Protein AF-A0A177NAF3-F1 (afdb_monomer_lite)

Organism: NCBI:txid980561

Radius of gyration: 15.62 Å; chains: 1; bounding box: 46×26×46 Å

Structure (mmCIF, N/CA/C/O backbone):
data_AF-A0A177NAF3-F1
#
_entry.id   AF-A0A177NAF3-F1
#
loop_
_atom_site.group_PDB
_atom_site.id
_atom_site.type_symbol
_atom_site.label_atom_id
_atom_site.label_alt_id
_atom_site.label_comp_id
_atom_site.label_asym_id
_atom_site.label_entity_id
_atom_site.label_seq_id
_atom_site.pdbx_PDB_ins_code
_atom_site.Cartn_x
_atom_site.Cartn_y
_atom_site.Cartn_z
_atom_site.occupancy
_atom_site.B_iso_or_equiv
_atom_site.auth_seq_id
_atom_site.auth_comp_id
_atom_site.auth_asym_id
_atom_site.auth_atom_id
_atom_site.pdbx_PDB_model_num
ATOM 1 N N . MET A 1 1 ? -26.799 -13.922 18.624 1.00 43.75 1 MET A N 1
ATOM 2 C CA . MET A 1 1 ? -26.247 -13.806 17.255 1.00 43.75 1 MET A CA 1
ATOM 3 C C . MET A 1 1 ? -24.769 -13.451 17.361 1.00 43.75 1 MET A C 1
ATOM 5 O O . MET A 1 1 ? -24.466 -12.420 17.942 1.00 43.75 1 MET A O 1
ATOM 9 N N . LYS A 1 2 ? -23.847 -14.305 16.899 1.00 37.84 2 LYS A N 1
ATOM 10 C CA . LYS A 1 2 ? -22.406 -13.992 16.862 1.00 37.84 2 LYS A CA 1
ATOM 11 C C . LYS A 1 2 ? -22.010 -13.768 15.408 1.00 37.84 2 LYS A C 1
ATOM 13 O O . LYS A 1 2 ? -21.966 -14.722 14.639 1.00 37.84 2 LYS A O 1
ATOM 18 N N . ILE A 1 3 ? -21.755 -12.519 15.029 1.00 45.72 3 ILE A N 1
ATOM 19 C CA . ILE A 1 3 ? -21.150 -12.209 13.734 1.00 45.72 3 ILE A CA 1
ATOM 20 C C . ILE A 1 3 ? -19.654 -12.469 13.910 1.00 45.72 3 ILE A C 1
ATOM 22 O O . ILE A 1 3 ? -18.934 -11.647 14.470 1.00 45.72 3 ILE A O 1
ATOM 26 N N . ALA A 1 4 ? -19.185 -13.650 13.516 1.00 45.97 4 ALA A N 1
ATOM 27 C CA . ALA A 1 4 ? -17.756 -13.883 13.381 1.00 45.97 4 ALA A CA 1
ATOM 28 C C . ALA A 1 4 ? -17.287 -13.116 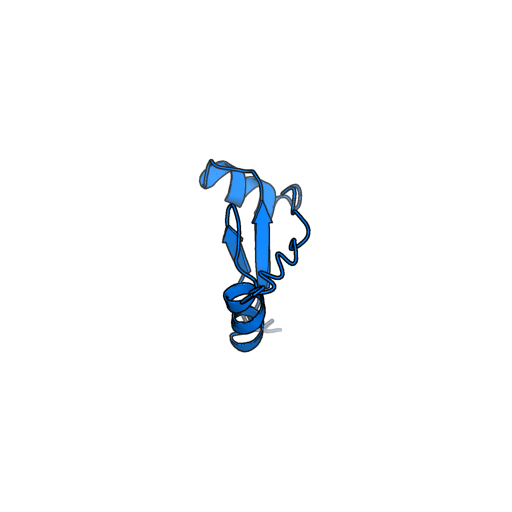12.137 1.00 45.97 4 ALA A C 1
ATOM 30 O O . ALA A 1 4 ? -17.398 -13.606 11.015 1.00 45.97 4 ALA A O 1
ATOM 31 N N . VAL A 1 5 ? -16.807 -11.884 12.319 1.00 54.94 5 VAL A N 1
ATOM 32 C CA . VAL A 1 5 ? -16.111 -11.171 11.245 1.00 54.94 5 VAL A CA 1
ATOM 33 C C . VAL A 1 5 ? -14.739 -11.816 11.099 1.00 54.94 5 VAL A C 1
ATOM 35 O O . VAL A 1 5 ? -13.812 -11.534 11.857 1.00 54.94 5 VAL A O 1
ATOM 38 N N . ALA A 1 6 ? -14.601 -12.712 10.126 1.00 48.09 6 ALA A N 1
ATOM 39 C CA . ALA A 1 6 ? -13.290 -13.141 9.673 1.00 48.09 6 ALA A CA 1
ATOM 40 C C . ALA A 1 6 ? -12.596 -11.923 9.041 1.00 48.09 6 ALA A C 1
ATOM 42 O O . ALA A 1 6 ? -12.996 -11.445 7.980 1.00 48.09 6 ALA A O 1
ATOM 43 N N . SER A 1 7 ? -11.574 -11.390 9.712 1.00 58.25 7 SER A N 1
ATOM 44 C CA . SER A 1 7 ? -10.711 -10.327 9.188 1.00 58.25 7 SER A CA 1
ATOM 45 C C . SER A 1 7 ? -9.929 -10.849 7.972 1.00 58.25 7 SER A C 1
ATOM 47 O O . SER A 1 7 ? -8.811 -11.341 8.089 1.00 58.25 7 SER A O 1
ATOM 49 N N . GLN A 1 8 ? -10.546 -10.817 6.788 1.00 61.53 8 GLN A N 1
ATOM 50 C CA . GLN A 1 8 ? -9.934 -11.260 5.524 1.00 61.53 8 GLN A CA 1
ATOM 51 C C . GLN A 1 8 ? -9.562 -10.089 4.595 1.00 61.53 8 GLN A C 1
ATOM 53 O O . GLN A 1 8 ? -9.103 -10.296 3.476 1.00 61.53 8 GLN A O 1
ATOM 58 N N . ASN A 1 9 ? -9.698 -8.839 5.050 1.00 74.12 9 ASN A N 1
ATOM 59 C CA . ASN A 1 9 ? -9.539 -7.646 4.211 1.00 74.12 9 ASN A CA 1
ATOM 60 C C . ASN A 1 9 ? -8.135 -7.027 4.289 1.00 74.12 9 ASN A C 1
ATOM 62 O O . ASN A 1 9 ? -7.996 -5.818 4.479 1.00 74.12 9 ASN A O 1
ATOM 66 N N . ARG A 1 10 ? -7.076 -7.831 4.134 1.00 87.00 10 ARG A N 1
ATOM 67 C CA . ARG A 1 10 ? -5.709 -7.285 4.111 1.00 87.00 10 ARG A CA 1
ATOM 68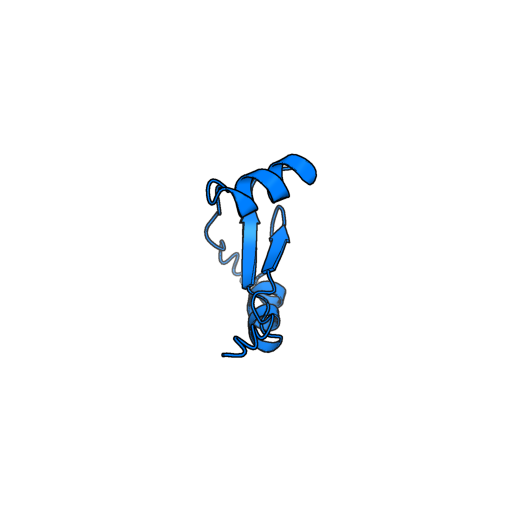 C C . ARG A 1 10 ? -5.464 -6.530 2.808 1.00 87.00 10 ARG A C 1
ATOM 70 O O . ARG A 1 10 ? -5.748 -7.037 1.721 1.00 87.00 10 ARG A O 1
ATOM 77 N N . LYS A 1 11 ? -4.914 -5.321 2.907 1.00 88.88 11 LYS A N 1
ATOM 78 C CA . LYS A 1 11 ? -4.510 -4.514 1.753 1.00 88.88 11 LYS A CA 1
ATOM 79 C C . LYS A 1 11 ? -3.091 -3.998 1.945 1.00 88.88 11 LYS A C 1
ATOM 81 O O . LYS A 1 11 ? -2.714 -3.660 3.060 1.00 88.88 11 LYS A O 1
ATOM 86 N N . GLN A 1 12 ? -2.328 -3.949 0.860 1.00 90.06 12 GLN A N 1
ATOM 87 C CA . GLN A 1 12 ? -0.997 -3.350 0.829 1.00 90.06 12 GLN A CA 1
ATOM 88 C C . GLN A 1 12 ? -1.085 -2.060 0.023 1.00 90.06 12 GLN A C 1
ATOM 90 O O . GLN A 1 12 ? -1.352 -2.122 -1.176 1.00 90.06 12 GLN A O 1
ATOM 95 N N . ILE A 1 13 ? -0.871 -0.918 0.676 1.00 91.25 13 ILE A N 1
ATOM 96 C CA . ILE A 1 13 ? -0.872 0.403 0.038 1.00 91.25 13 ILE A CA 1
ATOM 97 C C . ILE A 1 13 ? 0.583 0.836 -0.188 1.00 91.25 13 ILE A C 1
ATOM 99 O O . ILE A 1 13 ? 1.408 0.680 0.710 1.00 91.25 13 ILE A O 1
ATOM 103 N N . THR A 1 14 ? 0.915 1.311 -1.389 1.00 89.81 14 THR A N 1
ATOM 104 C CA . THR A 1 14 ? 2.270 1.762 -1.768 1.00 89.81 14 THR A CA 1
ATOM 105 C C . THR A 1 14 ? 2.214 2.880 -2.814 1.00 89.81 14 THR A C 1
ATOM 107 O O . THR A 1 14 ? 1.191 3.059 -3.476 1.00 89.81 14 THR A O 1
ATOM 110 N N . GLY A 1 15 ? 3.316 3.617 -2.972 1.00 88.06 15 GLY A N 1
ATOM 111 C CA . GLY A 1 15 ? 3.486 4.644 -4.006 1.00 88.06 15 GLY A CA 1
ATOM 112 C C . GLY A 1 15 ? 3.591 4.077 -5.427 1.00 88.06 15 GLY A C 1
ATOM 113 O O . GLY A 1 15 ? 3.108 4.675 -6.389 1.00 88.06 15 GLY A O 1
ATOM 114 N N . ASP A 1 16 ? 4.197 2.894 -5.540 1.00 85.69 16 ASP A N 1
ATOM 115 C CA . ASP A 1 16 ? 4.339 2.126 -6.775 1.00 85.69 16 ASP A CA 1
ATOM 116 C C . ASP A 1 16 ? 4.524 0.629 -6.467 1.00 85.69 16 ASP A C 1
ATOM 118 O O . ASP A 1 16 ? 4.895 0.255 -5.344 1.00 85.69 16 ASP A O 1
ATOM 122 N N . MET A 1 17 ? 4.231 -0.245 -7.433 1.00 86.88 17 MET A N 1
ATOM 123 C CA . MET A 1 17 ? 4.361 -1.691 -7.264 1.00 86.88 17 MET A CA 1
ATOM 124 C C . MET A 1 17 ? 4.726 -2.412 -8.564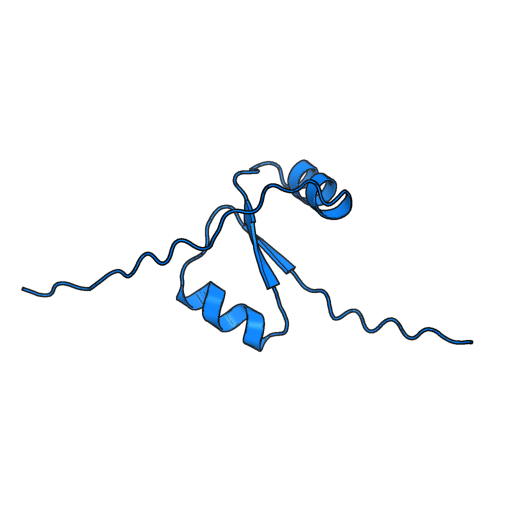 1.00 86.88 17 MET A C 1
ATOM 126 O O . MET A 1 17 ? 4.007 -2.346 -9.554 1.00 86.88 17 MET A O 1
ATOM 130 N N . GLY A 1 18 ? 5.782 -3.228 -8.515 1.00 86.44 18 GLY A N 1
ATOM 131 C CA . GLY A 1 18 ? 6.153 -4.100 -9.629 1.00 86.44 18 GLY A CA 1
ATOM 132 C C . GLY A 1 18 ? 5.154 -5.240 -9.886 1.00 86.44 18 GLY A C 1
ATOM 133 O O . GLY A 1 18 ? 4.535 -5.787 -8.965 1.00 86.44 18 GLY A O 1
ATOM 134 N N . THR A 1 19 ? 5.072 -5.679 -11.145 1.00 85.62 19 THR A N 1
ATOM 135 C CA . THR A 1 19 ? 4.150 -6.730 -11.630 1.00 85.62 19 THR A CA 1
ATOM 136 C C . THR A 1 19 ? 4.274 -8.057 -10.872 1.00 85.62 19 THR A C 1
ATOM 138 O O . THR A 1 19 ? 3.269 -8.712 -10.584 1.00 85.62 19 THR A O 1
ATOM 141 N N . GLY A 1 20 ? 5.490 -8.443 -10.474 1.00 88.62 20 GLY A N 1
ATOM 142 C CA . GLY A 1 20 ? 5.730 -9.648 -9.678 1.00 88.62 20 GLY A CA 1
ATOM 143 C C . GLY A 1 20 ? 5.106 -9.592 -8.278 1.00 88.62 20 GLY A C 1
ATOM 144 O O . GLY A 1 20 ? 4.591 -10.600 -7.793 1.00 88.62 20 GLY A O 1
ATOM 145 N N . LEU A 1 21 ? 5.108 -8.424 -7.626 1.00 88.69 21 LEU A N 1
ATOM 146 C CA . LEU A 1 21 ? 4.489 -8.255 -6.309 1.00 88.69 21 LEU A CA 1
ATOM 147 C C . LEU A 1 21 ? 2.960 -8.195 -6.422 1.00 88.69 21 LEU A C 1
ATOM 149 O O . LEU A 1 21 ? 2.279 -8.895 -5.670 1.00 88.69 21 LEU A O 1
ATOM 153 N N . ILE A 1 22 ? 2.436 -7.481 -7.425 1.00 89.38 22 ILE A N 1
ATOM 154 C CA . ILE A 1 22 ? 0.996 -7.439 -7.745 1.00 89.38 22 ILE A CA 1
ATOM 155 C C . ILE A 1 22 ? 0.444 -8.852 -7.964 1.00 89.38 22 ILE A C 1
ATOM 157 O O . ILE A 1 22 ? -0.636 -9.173 -7.479 1.00 89.38 22 ILE A O 1
ATOM 161 N N . ARG A 1 23 ? 1.201 -9.725 -8.641 1.00 90.06 23 ARG A N 1
ATOM 162 C CA . ARG A 1 23 ? 0.817 -11.123 -8.887 1.00 90.06 23 ARG A CA 1
ATOM 163 C C . ARG A 1 23 ? 0.819 -11.992 -7.621 1.00 90.06 23 ARG A C 1
ATOM 165 O O . ARG A 1 23 ? -0.009 -12.892 -7.509 1.00 90.06 23 ARG A O 1
ATOM 172 N N . ARG A 1 24 ? 1.740 -11.761 -6.679 1.00 90.81 24 ARG A N 1
ATOM 173 C CA . ARG A 1 24 ? 1.900 -12.599 -5.470 1.00 90.81 24 ARG A CA 1
ATOM 174 C C . ARG A 1 24 ? 0.967 -12.214 -4.322 1.00 90.81 24 ARG A C 1
ATOM 176 O O . ARG A 1 24 ? 0.587 -13.082 -3.543 1.00 90.81 24 ARG A O 1
ATOM 183 N N . LEU A 1 25 ? 0.596 -10.941 -4.188 1.00 91.00 25 LEU A N 1
ATOM 184 C CA . LEU A 1 25 ? -0.234 -10.473 -3.068 1.00 91.00 25 LEU A CA 1
ATOM 185 C C . LEU A 1 25 ? -1.629 -11.133 -3.010 1.00 91.00 25 LEU A C 1
ATOM 187 O O . LEU A 1 25 ? -2.005 -11.594 -1.927 1.00 91.00 25 LEU A O 1
ATOM 191 N N . PRO A 1 26 ? -2.363 -11.296 -4.131 1.00 89.44 26 PRO A N 1
ATOM 192 C CA . PRO A 1 26 ? -3.643 -12.000 -4.129 1.00 89.44 26 PRO A CA 1
ATOM 193 C C . PRO A 1 26 ? -3.535 -13.456 -3.661 1.00 89.44 26 PRO A C 1
ATOM 195 O O . PRO A 1 26 ? -4.424 -13.928 -2.963 1.00 89.44 26 PRO A O 1
ATOM 198 N N . GLN A 1 27 ? -2.413 -14.138 -3.938 1.00 92.12 27 GLN A N 1
ATOM 199 C CA . GLN A 1 27 ? -2.152 -15.509 -3.462 1.00 92.12 27 GLN A CA 1
ATOM 200 C C . GLN A 1 27 ? -2.057 -15.598 -1.927 1.00 92.12 27 GLN A C 1
ATOM 202 O O . GLN A 1 27 ? -2.154 -16.680 -1.358 1.00 92.12 27 GLN A O 1
ATOM 207 N N . LYS A 1 28 ? -1.863 -14.461 -1.244 1.00 89.62 28 LYS A N 1
ATOM 208 C CA . LYS A 1 28 ? -1.816 -14.337 0.221 1.00 89.62 28 LYS A CA 1
ATOM 209 C C . LYS A 1 28 ? -3.072 -13.670 0.804 1.00 89.62 28 LYS A C 1
ATOM 211 O O . LYS A 1 28 ? -3.057 -13.270 1.974 1.00 89.62 28 LYS A O 1
ATOM 216 N N . ASN A 1 29 ? -4.143 -13.532 0.017 1.00 89.44 29 ASN A N 1
ATOM 217 C CA . ASN A 1 29 ? -5.351 -12.778 0.373 1.00 89.44 29 ASN A CA 1
ATOM 218 C C . ASN A 1 29 ? -5.048 -11.314 0.744 1.00 89.44 29 ASN A C 1
ATOM 220 O O . ASN A 1 29 ? -5.610 -10.772 1.694 1.00 89.44 29 ASN A O 1
ATOM 224 N N . ILE A 1 30 ? -4.110 -10.684 0.029 1.00 90.69 30 ILE A N 1
ATOM 225 C CA . ILE A 1 30 ? -3.767 -9.270 0.196 1.00 90.69 30 ILE A CA 1
ATOM 226 C C . ILE A 1 30 ? -4.103 -8.534 -1.098 1.00 90.69 30 ILE A C 1
ATOM 228 O O . ILE A 1 30 ? -3.668 -8.931 -2.179 1.00 90.69 30 ILE A O 1
ATOM 232 N N . ARG A 1 31 ? -4.863 -7.442 -0.998 1.00 90.00 31 ARG A N 1
ATOM 233 C CA . ARG A 1 31 ? -5.188 -6.599 -2.155 1.00 90.00 31 ARG A CA 1
ATOM 234 C C . ARG A 1 31 ? -4.140 -5.493 -2.322 1.00 90.00 31 ARG A C 1
ATOM 236 O O . ARG A 1 31 ? -3.982 -4.694 -1.398 1.00 90.00 31 ARG A O 1
ATOM 243 N N . PRO A 1 32 ? -3.434 -5.420 -3.459 1.00 90.44 32 PRO A N 1
ATOM 244 C CA . PRO A 1 32 ? -2.542 -4.303 -3.739 1.00 90.44 32 PRO A CA 1
ATOM 245 C C . PRO A 1 32 ? -3.341 -3.026 -4.026 1.00 90.44 32 PRO A C 1
ATOM 247 O O . PRO A 1 32 ? -4.372 -3.081 -4.693 1.00 90.44 32 PRO A O 1
ATOM 250 N N . LEU A 1 33 ? -2.862 -1.888 -3.529 1.00 91.44 33 LEU A N 1
ATOM 251 C CA . LEU A 1 33 ? -3.381 -0.548 -3.792 1.00 91.44 33 LEU A CA 1
ATOM 252 C C . LEU A 1 33 ? -2.199 0.392 -4.053 1.00 91.44 33 LEU A C 1
ATOM 254 O O . LEU A 1 33 ? -1.266 0.444 -3.255 1.00 91.44 33 LEU A O 1
ATOM 258 N N . ILE A 1 34 ? -2.244 1.135 -5.156 1.00 91.44 34 ILE A N 1
ATOM 259 C CA . ILE A 1 34 ? -1.225 2.133 -5.496 1.00 91.44 34 ILE A CA 1
ATOM 260 C C . ILE A 1 34 ? -1.826 3.523 -5.318 1.00 91.44 34 ILE A C 1
ATOM 262 O O . ILE A 1 34 ? -2.905 3.780 -5.844 1.00 91.44 34 ILE A O 1
ATOM 266 N N . THR A 1 35 ? -1.147 4.423 -4.615 1.00 92.12 35 THR A N 1
ATOM 267 C CA . THR A 1 35 ? -1.565 5.824 -4.422 1.00 92.12 35 THR A CA 1
ATOM 268 C C . THR A 1 35 ? -0.400 6.771 -4.712 1.00 92.12 35 THR A C 1
ATOM 270 O O . THR A 1 35 ? 0.749 6.357 -4.670 1.00 92.12 35 THR A O 1
ATOM 273 N N . LYS A 1 36 ? -0.666 8.044 -5.037 1.00 91.44 36 LYS A N 1
ATOM 274 C CA . LYS A 1 36 ? 0.388 9.087 -5.026 1.00 91.44 36 LYS A CA 1
ATOM 275 C C . LYS A 1 36 ? 0.602 9.689 -3.639 1.00 91.44 36 LYS A C 1
ATOM 277 O O . LYS A 1 36 ? 1.505 10.501 -3.487 1.00 91.44 36 LYS A O 1
ATOM 282 N N . GLU A 1 37 ? -0.257 9.348 -2.683 1.00 91.75 37 GLU A N 1
ATOM 283 C CA . GLU A 1 37 ? -0.172 9.872 -1.328 1.00 91.75 37 GLU A CA 1
ATOM 284 C C . GLU A 1 37 ? 1.139 9.430 -0.678 1.00 91.75 37 GLU A C 1
ATOM 286 O O . GLU A 1 37 ? 1.487 8.247 -0.708 1.00 91.75 37 GLU A O 1
ATOM 291 N N . THR A 1 38 ? 1.878 10.394 -0.138 1.00 89.88 38 THR A N 1
ATOM 292 C CA . THR A 1 38 ? 3.191 10.163 0.476 1.00 89.88 38 THR A CA 1
ATOM 293 C C . THR A 1 38 ? 3.110 10.173 1.990 1.00 89.88 38 THR A C 1
ATOM 295 O O . THR A 1 38 ? 3.956 9.562 2.640 1.00 89.88 38 THR A O 1
ATOM 298 N N . ASP A 1 39 ? 2.104 10.848 2.556 1.00 92.88 39 ASP A N 1
ATOM 299 C CA . ASP A 1 39 ? 1.903 10.863 3.998 1.00 92.88 39 ASP A CA 1
ATOM 300 C C . ASP A 1 39 ? 1.157 9.590 4.456 1.00 92.88 39 ASP A C 1
ATOM 302 O O . ASP A 1 39 ? 0.040 9.312 3.994 1.00 92.88 39 ASP A O 1
ATOM 306 N N . PRO A 1 40 ? 1.738 8.784 5.366 1.00 89.44 40 PRO A N 1
ATOM 307 C CA . PRO A 1 40 ? 1.104 7.552 5.831 1.00 89.44 40 PRO A CA 1
ATOM 308 C C . PRO A 1 40 ? -0.211 7.791 6.580 1.00 89.44 40 PRO A C 1
ATOM 310 O O . PRO A 1 40 ? -1.154 7.011 6.424 1.00 89.44 40 PRO A O 1
ATOM 313 N N . ASN A 1 41 ? -0.302 8.864 7.371 1.00 93.69 41 ASN A N 1
ATOM 314 C CA . ASN A 1 41 ? -1.495 9.159 8.163 1.00 93.69 41 ASN A CA 1
ATOM 315 C C . ASN A 1 41 ? -2.652 9.580 7.250 1.00 93.69 41 ASN A C 1
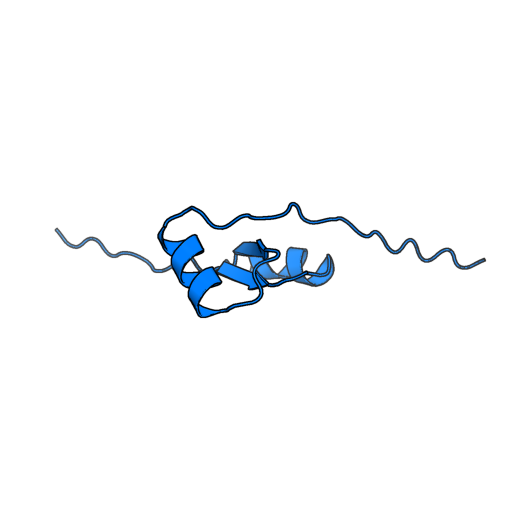ATOM 317 O O . ASN A 1 41 ? -3.758 9.049 7.378 1.00 93.69 41 ASN A O 1
ATOM 321 N N . GLN A 1 42 ? -2.390 10.455 6.278 1.00 93.06 42 GLN A N 1
ATOM 322 C CA . GLN A 1 42 ? -3.355 10.854 5.254 1.00 93.06 42 GLN A CA 1
ATOM 323 C C . GLN A 1 42 ? -3.762 9.668 4.384 1.00 93.06 42 GLN A C 1
ATOM 325 O O . GLN A 1 42 ? -4.947 9.502 4.098 1.00 93.06 42 GLN A O 1
ATOM 330 N N . THR A 1 43 ? -2.821 8.788 4.028 1.00 92.25 43 THR A N 1
ATOM 331 C CA . THR A 1 43 ? -3.120 7.561 3.274 1.00 92.25 43 THR A CA 1
ATOM 332 C C . THR A 1 43 ? -4.137 6.692 4.009 1.00 92.25 43 THR A C 1
ATOM 334 O O . THR A 1 43 ? -5.125 6.251 3.416 1.00 92.25 43 THR A O 1
ATOM 337 N N . VAL A 1 44 ? -3.917 6.448 5.304 1.00 91.94 44 VAL A N 1
ATOM 338 C CA . VAL A 1 44 ? -4.820 5.632 6.126 1.00 91.94 44 VAL A CA 1
ATOM 339 C C . VAL A 1 44 ? -6.171 6.326 6.306 1.00 91.94 44 VAL A C 1
ATOM 341 O O . VAL A 1 44 ? -7.204 5.681 6.126 1.00 91.94 44 VAL A O 1
ATOM 344 N N . GLN A 1 45 ? -6.192 7.630 6.592 1.00 93.88 45 GLN A N 1
ATOM 345 C CA . GLN A 1 45 ? -7.439 8.391 6.725 1.00 93.88 45 GLN A CA 1
ATOM 346 C C . GLN A 1 45 ? -8.261 8.376 5.432 1.00 93.88 45 GLN A C 1
ATOM 348 O O . GLN A 1 45 ? -9.446 8.046 5.455 1.00 93.88 45 GLN A O 1
ATOM 353 N N . ALA A 1 46 ? -7.638 8.668 4.290 1.00 92.50 46 ALA A N 1
ATOM 354 C CA . ALA A 1 46 ? -8.300 8.637 2.991 1.00 92.50 46 ALA A CA 1
ATOM 355 C C . ALA A 1 46 ? -8.794 7.225 2.640 1.00 92.50 46 ALA A C 1
ATOM 357 O O . ALA A 1 46 ? -9.862 7.062 2.050 1.00 92.50 46 ALA A O 1
ATOM 358 N N . PHE A 1 47 ? -8.052 6.185 3.029 1.00 90.81 47 PHE A N 1
ATOM 359 C CA . PHE A 1 47 ? -8.480 4.802 2.841 1.00 90.81 47 PHE A CA 1
ATOM 360 C C . PHE A 1 47 ? -9.734 4.466 3.657 1.00 90.81 47 PHE A C 1
ATOM 362 O O . PHE A 1 47 ? -10.688 3.918 3.103 1.00 90.81 47 PHE A O 1
ATOM 369 N N . LEU A 1 48 ? -9.747 4.810 4.948 1.00 91.94 48 LEU A N 1
ATOM 370 C CA . LEU A 1 48 ? -10.887 4.570 5.840 1.00 91.94 48 LEU A CA 1
ATOM 371 C C . LEU A 1 48 ? -12.129 5.353 5.398 1.00 91.94 48 LEU A C 1
ATOM 373 O O . LEU A 1 48 ? -13.234 4.817 5.421 1.0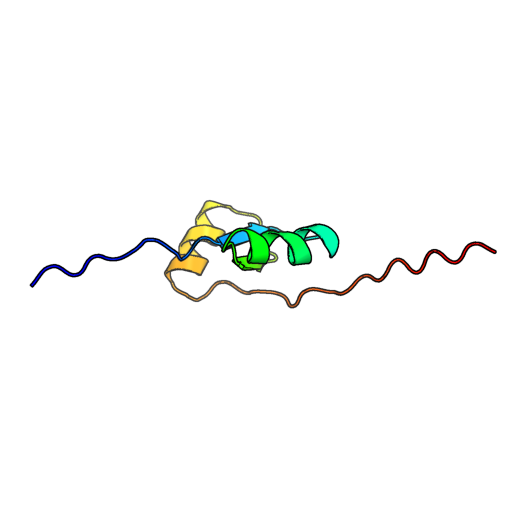0 91.94 48 LEU A O 1
ATOM 377 N N . ASN A 1 49 ? -11.933 6.575 4.906 1.00 93.94 49 ASN A N 1
ATOM 378 C CA . ASN A 1 49 ? -12.999 7.421 4.372 1.00 93.94 49 ASN A CA 1
ATOM 379 C C . ASN A 1 49 ? -13.436 7.029 2.949 1.00 93.94 49 ASN A C 1
ATOM 381 O O . ASN A 1 49 ? -14.322 7.665 2.387 1.00 93.94 49 ASN A O 1
ATOM 385 N N . SER A 1 50 ? -12.831 5.997 2.346 1.00 90.88 50 SER A N 1
ATOM 386 C CA . SER A 1 50 ? -13.067 5.591 0.950 1.00 90.88 50 SER A CA 1
ATOM 387 C C . SER A 1 50 ? -12.800 6.698 -0.087 1.00 90.88 50 SER A C 1
ATOM 389 O O . SER A 1 50 ? -13.317 6.647 -1.201 1.00 90.88 50 SER A O 1
ATOM 391 N N . THR A 1 51 ? -11.961 7.680 0.253 1.00 94.19 51 THR A N 1
ATOM 392 C CA . THR A 1 51 ? -11.556 8.802 -0.612 1.00 94.19 51 THR A CA 1
ATOM 393 C C . THR A 1 51 ? -10.146 8.644 -1.190 1.00 94.19 51 THR A C 1
ATOM 395 O O . THR A 1 51 ? -9.692 9.497 -1.956 1.00 94.19 51 THR A O 1
ATOM 398 N N . LEU A 1 52 ? -9.438 7.558 -0.851 1.00 91.94 52 LEU A N 1
ATOM 399 C CA . LEU A 1 52 ? -8.087 7.295 -1.346 1.00 91.94 52 LEU A CA 1
ATOM 400 C C . LEU A 1 52 ? -8.069 7.187 -2.876 1.00 91.94 52 LEU A C 1
ATOM 402 O O . LEU A 1 52 ? -8.716 6.323 -3.469 1.00 91.94 52 LEU A O 1
ATOM 406 N N . LYS A 1 53 ? -7.255 8.032 -3.514 1.00 91.75 53 LYS A N 1
ATOM 407 C CA . LYS A 1 53 ? -7.055 8.024 -4.966 1.00 91.75 53 LYS A CA 1
ATOM 408 C C . LYS A 1 53 ? -6.139 6.871 -5.366 1.00 91.75 53 LYS A C 1
ATOM 410 O O . LYS A 1 53 ? -4.919 6.964 -5.250 1.00 91.75 53 LYS A O 1
ATOM 415 N N . ILE A 1 54 ? -6.740 5.789 -5.852 1.00 90.31 54 ILE A N 1
ATOM 416 C CA . ILE A 1 54 ? -6.012 4.605 -6.307 1.00 90.31 54 ILE A CA 1
ATOM 417 C C . ILE A 1 54 ? -5.645 4.764 -7.783 1.00 90.31 54 ILE A C 1
ATOM 419 O O . ILE A 1 54 ? -6.466 5.176 -8.602 1.00 90.31 54 ILE A O 1
ATOM 423 N N . LYS A 1 55 ? -4.412 4.409 -8.130 1.00 88.44 55 LYS A N 1
ATOM 424 C CA . LYS A 1 55 ? -3.956 4.303 -9.514 1.00 88.44 55 LYS A CA 1
ATOM 425 C C . LYS A 1 55 ? -4.134 2.884 -10.056 1.00 88.44 55 LYS A C 1
ATOM 427 O O . LYS A 1 55 ? -3.947 1.923 -9.304 1.00 88.44 55 LYS A O 1
ATOM 432 N N . PRO A 1 56 ? -4.422 2.737 -11.361 1.00 79.12 56 PRO A N 1
ATOM 433 C CA . PRO A 1 56 ? -4.312 1.450 -12.027 1.00 79.12 56 PRO A CA 1
ATOM 434 C C . PRO A 1 56 ? -2.864 0.949 -11.983 1.00 79.12 56 PRO A C 1
ATOM 436 O O . PRO A 1 56 ? -1.916 1.734 -11.977 1.00 79.12 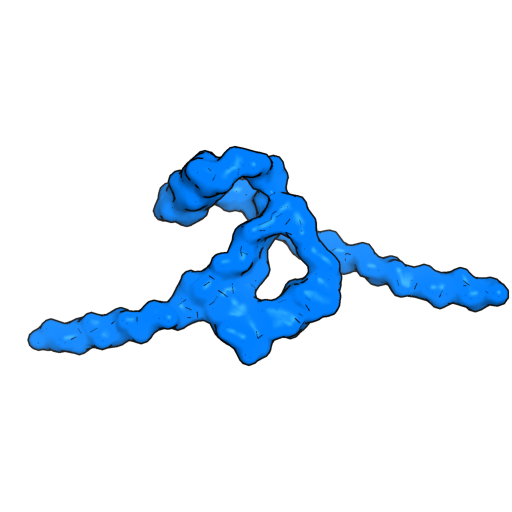56 PRO A O 1
ATOM 439 N N . PHE A 1 57 ? -2.708 -0.372 -11.958 1.00 76.31 57 PHE A N 1
ATOM 440 C CA . PHE A 1 57 ? -1.408 -1.012 -12.096 1.00 76.31 57 PHE A CA 1
ATOM 441 C C . PHE A 1 57 ? -0.902 -0.779 -13.512 1.00 76.31 57 PHE A C 1
ATOM 443 O O . PHE A 1 57 ? -1.451 -1.352 -14.457 1.00 76.31 57 PHE A O 1
ATOM 450 N N . ASP A 1 58 ? 0.129 0.043 -13.664 1.00 65.38 58 ASP A N 1
ATOM 451 C CA . ASP A 1 58 ? 0.798 0.139 -14.948 1.00 65.38 58 ASP A CA 1
ATOM 452 C C . ASP A 1 58 ? 1.583 -1.160 -15.155 1.00 65.38 58 ASP A C 1
ATOM 454 O O . ASP A 1 58 ? 2.454 -1.536 -14.361 1.00 65.38 58 ASP A O 1
ATOM 458 N N . ARG A 1 59 ? 1.206 -1.932 -16.177 1.00 55.34 59 ARG A N 1
ATOM 459 C CA . ARG A 1 59 ? 1.971 -3.114 -16.567 1.00 55.34 59 ARG A CA 1
ATOM 460 C C . ARG A 1 59 ? 3.197 -2.599 -17.304 1.00 55.34 59 ARG A C 1
ATOM 462 O O . ARG A 1 59 ? 3.247 -2.671 -18.527 1.00 55.34 59 ARG A O 1
ATOM 469 N N . HIS A 1 60 ? 4.208 -2.138 -16.574 1.00 56.44 60 HIS A N 1
ATOM 470 C CA . HIS A 1 60 ? 5.539 -1.997 -17.147 1.00 56.44 60 HIS A CA 1
ATOM 471 C C . HIS A 1 60 ? 6.055 -3.410 -17.467 1.00 56.44 60 HIS A C 1
ATOM 473 O O . HIS A 1 60 ? 6.707 -4.074 -16.657 1.00 56.44 60 HIS A O 1
ATOM 479 N N . GLN A 1 61 ? 5.676 -3.927 -18.640 1.00 43.25 61 GLN A N 1
ATOM 480 C CA . GLN A 1 61 ? 6.376 -5.026 -19.278 1.00 43.25 61 GLN A CA 1
ATOM 481 C C . GLN A 1 61 ? 7.761 -4.484 -19.613 1.00 43.25 61 GLN A C 1
ATOM 483 O O . GLN A 1 61 ? 7.946 -3.824 -20.630 1.00 43.25 61 GLN A O 1
ATOM 488 N N . HIS A 1 62 ? 8.747 -4.765 -18.763 1.00 55.25 62 HIS A N 1
ATOM 489 C CA . HIS A 1 62 ? 10.127 -4.781 -19.226 1.00 55.25 62 HIS A CA 1
ATOM 490 C C . HIS A 1 62 ? 10.250 -5.962 -20.190 1.00 55.25 62 HIS A C 1
ATOM 492 O O . HIS A 1 62 ? 10.633 -7.067 -19.804 1.00 55.25 62 HIS A O 1
ATOM 498 N N . GLY A 1 63 ? 9.843 -5.739 -21.441 1.00 43.59 63 GLY A N 1
ATOM 499 C CA . GLY A 1 63 ? 10.325 -6.521 -22.563 1.00 43.59 63 GLY A CA 1
ATOM 500 C C . GLY A 1 63 ? 11.833 -6.343 -22.576 1.00 43.59 63 GLY A C 1
ATOM 501 O O . GLY A 1 63 ? 12.336 -5.291 -22.957 1.00 43.59 63 GLY A O 1
ATOM 502 N N . GLN A 1 64 ? 12.539 -7.341 -22.054 1.00 54.19 64 GLN A N 1
ATOM 503 C CA . GLN A 1 64 ? 13.968 -7.510 -22.255 1.00 54.19 64 GLN A CA 1
ATOM 504 C C . GLN A 1 64 ? 14.170 -7.705 -23.762 1.00 54.19 64 GLN A C 1
ATOM 506 O O . GLN A 1 64 ? 14.132 -8.829 -24.255 1.00 54.19 64 GLN A O 1
ATOM 511 N N . PHE A 1 65 ? 14.308 -6.607 -24.507 1.00 46.78 65 PHE A N 1
ATOM 512 C CA . PHE A 1 65 ? 14.928 -6.640 -25.823 1.00 46.78 65 PHE A CA 1
ATOM 513 C C . PHE A 1 65 ? 16.414 -6.917 -25.586 1.00 46.78 65 PHE A C 1
ATOM 515 O O . PHE A 1 65 ? 17.207 -5.997 -25.414 1.00 46.78 65 PHE A O 1
ATOM 522 N N . HIS A 1 66 ? 16.766 -8.199 -25.500 1.00 53.31 66 HIS A N 1
ATOM 523 C CA . HIS A 1 66 ? 18.120 -8.630 -25.819 1.00 53.31 66 HIS A CA 1
ATOM 524 C C . HIS A 1 66 ? 18.228 -8.571 -27.346 1.00 53.31 66 HIS A C 1
ATOM 526 O O . HIS A 1 66 ? 17.577 -9.360 -28.034 1.00 53.31 66 HIS A O 1
ATOM 532 N N . LEU A 1 67 ? 18.960 -7.574 -27.846 1.00 52.06 67 LEU A N 1
ATOM 533 C CA . LEU A 1 67 ? 19.579 -7.615 -29.171 1.00 52.06 67 LEU A CA 1
ATOM 534 C C . LEU A 1 67 ? 20.843 -8.475 -29.102 1.00 52.06 67 LEU A C 1
ATOM 536 O O . LEU A 1 67 ? 21.491 -8.457 -28.029 1.00 52.06 67 LEU A O 1
#

Secondary structure (DSSP, 8-state):
---------EEEEES---HHHHHHSGGGTEEEEEES---HHHHHHHHHTT---EEP-----------

Foldseek 3Di:
DDDPPPPLAAEDEEQADAPVVCVVQVVVSYHYWHAVDPDPVVQVVCVVVVNTDTDDHDHPPPPPPPD

InterPro domains:
  IPR036105 Dinitrogenase iron-molybdenum cofactor biosynthesis superfamily [G3DSA:3.30.420.130] (10-64)
  IPR036105 Dinitrogenase iron-molybdenum cofactor biosynthesis superfamily [SSF53146] (13-63)

pLDDT: mean 79.3, std 17.74, range [37.84, 94.19]

Sequence (67 aa):
MKIAVASQNRKQITGDMGTGLIRRLPQKNIRPLITKETDPNQTVQAFLNSTLKIKPFDRHQHGQFHL